Protein AF-Q5M423-F1 (afdb_monomer)

Secondary structure (DSSP, 8-state):
-GGGT-------GGGS-GGGGGT-SEEEEEEE-BTTTBPPGGGHHHHHHHTT---TT-EEEEEEEE-TTSSSTTHHHHHHHHHHHHTT-EE-SPPEEEESS--HHHHHHHHHHHHHHHHHT-

Mean predicted aligned error: 2.53 Å

Structure (mmCIF, N/CA/C/O backbone):
data_AF-Q5M423-F1
#
_entry.id   AF-Q5M423-F1
#
loop_
_atom_site.group_PDB
_atom_site.id
_atom_site.type_symbol
_atom_site.label_atom_id
_atom_site.label_alt_id
_atom_site.label_comp_id
_atom_site.label_asym_id
_atom_site.label_entity_id
_atom_site.label_seq_id
_atom_site.pdbx_PDB_ins_code
_atom_site.Cartn_x
_atom_site.Cartn_y
_atom_site.Cartn_z
_atom_site.occupancy
_atom_site.B_iso_or_equiv
_atom_site.auth_seq_id
_atom_site.auth_comp_id
_atom_site.auth_asym_id
_atom_site.auth_atom_id
_atom_site.pdbx_PDB_model_num
ATOM 1 N N . MET A 1 1 ? -0.867 12.197 4.480 1.00 93.88 1 MET A N 1
ATOM 2 C CA . MET A 1 1 ? -1.459 11.504 5.650 1.00 93.88 1 MET A CA 1
ATOM 3 C C . MET A 1 1 ? -1.243 12.271 6.953 1.00 93.88 1 MET A C 1
ATOM 5 O O . MET A 1 1 ? -2.236 12.618 7.575 1.00 93.88 1 MET A O 1
ATOM 9 N N . GLU A 1 2 ? -0.010 12.608 7.352 1.00 96.88 2 GLU A N 1
ATOM 10 C CA . GLU A 1 2 ? 0.239 13.400 8.580 1.00 96.88 2 GLU A CA 1
ATOM 11 C C . GLU A 1 2 ? -0.482 14.760 8.577 1.00 96.88 2 GLU A C 1
ATOM 13 O O . GLU A 1 2 ? -1.113 15.141 9.560 1.00 96.88 2 GLU A O 1
ATOM 18 N N . GLU A 1 3 ? -0.471 15.468 7.441 1.00 96.62 3 GLU A N 1
ATOM 19 C CA . GLU A 1 3 ? -1.187 16.744 7.272 1.00 96.62 3 GLU A CA 1
ATOM 20 C C . GLU A 1 3 ? -2.715 16.610 7.387 1.00 96.62 3 GLU A C 1
ATOM 22 O O . GLU A 1 3 ? -3.404 17.584 7.690 1.00 96.62 3 GLU A O 1
ATOM 27 N N . LEU A 1 4 ? -3.239 15.393 7.205 1.00 96.38 4 LEU A N 1
ATOM 28 C CA . LEU A 1 4 ? -4.652 15.049 7.383 1.00 96.38 4 LEU A CA 1
ATOM 29 C C . LEU A 1 4 ? -4.972 14.629 8.832 1.00 96.38 4 LEU A C 1
ATOM 31 O O . LEU A 1 4 ? -6.120 14.324 9.142 1.00 96.38 4 LEU A O 1
ATOM 35 N N . GLY A 1 5 ? -3.982 14.652 9.735 1.00 96.94 5 GLY A N 1
ATOM 36 C CA . GLY A 1 5 ? -4.153 14.411 11.170 1.00 96.94 5 GLY A CA 1
ATOM 37 C C . GLY A 1 5 ? -3.890 12.978 11.637 1.00 96.94 5 GLY A C 1
ATOM 38 O O . GLY A 1 5 ? -4.154 12.676 12.801 1.00 96.94 5 GLY A O 1
ATOM 39 N N . HIS A 1 6 ? -3.363 12.109 10.771 1.00 96.75 6 HIS A N 1
ATOM 40 C CA . HIS A 1 6 ? -3.023 10.726 11.121 1.00 96.75 6 HIS A CA 1
ATOM 41 C C . HIS A 1 6 ? -1.628 10.622 11.738 1.00 96.75 6 HIS A C 1
ATOM 43 O O . HIS A 1 6 ? -0.724 11.373 11.374 1.00 96.75 6 HIS A O 1
ATOM 49 N N . THR A 1 7 ? -1.438 9.664 12.647 1.00 97.69 7 THR A N 1
ATOM 50 C CA . THR A 1 7 ? -0.092 9.181 13.001 1.00 97.69 7 THR A CA 1
ATOM 51 C C . THR A 1 7 ? 0.343 8.196 11.924 1.00 97.69 7 THR A C 1
ATOM 53 O O . THR A 1 7 ? -0.446 7.332 11.551 1.00 97.69 7 THR A O 1
ATOM 56 N N . VAL A 1 8 ? 1.544 8.379 11.378 1.00 97.62 8 VAL A N 1
ATOM 57 C CA . VAL A 1 8 ? 2.028 7.621 10.221 1.00 97.62 8 VAL A CA 1
ATOM 58 C C . VAL A 1 8 ? 3.378 7.015 10.562 1.00 97.62 8 VAL A C 1
ATOM 60 O O . VAL A 1 8 ? 4.306 7.748 10.899 1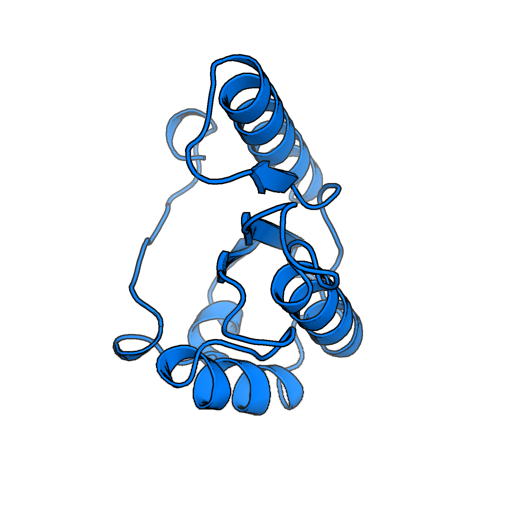.00 97.62 8 VAL A O 1
ATOM 63 N N . ASP A 1 9 ? 3.472 5.701 10.412 1.00 97.56 9 ASP A N 1
ATOM 64 C CA . ASP A 1 9 ? 4.729 4.964 10.418 1.00 97.56 9 ASP A CA 1
ATOM 65 C C . ASP A 1 9 ? 5.069 4.582 8.968 1.00 97.56 9 ASP A C 1
ATOM 67 O O . ASP A 1 9 ? 4.184 4.254 8.171 1.00 97.56 9 ASP A O 1
ATOM 71 N N . VAL A 1 10 ? 6.341 4.736 8.591 1.00 97.75 10 VAL A N 1
ATOM 72 C CA . VAL A 1 10 ? 6.838 4.446 7.240 1.00 97.75 10 VAL A CA 1
ATOM 73 C C . VAL A 1 10 ? 8.095 3.612 7.370 1.00 97.75 10 VAL A C 1
ATOM 75 O O . VAL A 1 10 ? 9.151 4.125 7.748 1.00 97.75 10 VAL A O 1
ATOM 78 N N . ASP A 1 11 ? 7.976 2.352 6.983 1.00 97.44 11 ASP A N 1
ATOM 79 C CA . ASP A 1 11 ? 9.025 1.361 7.148 1.00 97.44 11 ASP A CA 1
ATOM 80 C C . ASP A 1 11 ? 9.290 0.606 5.846 1.00 97.44 11 ASP A C 1
ATOM 82 O O . ASP A 1 11 ? 8.472 0.561 4.925 1.00 97.44 11 ASP A O 1
ATOM 86 N N . GLU A 1 12 ? 10.486 0.034 5.759 1.00 97.19 12 GLU A N 1
ATOM 87 C CA . GLU A 1 12 ? 10.877 -0.827 4.649 1.00 97.19 12 GLU A CA 1
ATOM 88 C C . GLU A 1 12 ? 10.443 -2.265 4.964 1.00 97.19 12 GLU A C 1
ATOM 90 O O . GLU A 1 12 ? 10.526 -2.700 6.114 1.00 97.19 12 GLU A O 1
ATOM 95 N N . CYS A 1 13 ? 9.970 -3.005 3.959 1.00 95.69 13 CYS A N 1
ATOM 96 C CA . CYS A 1 13 ? 9.284 -4.281 4.168 1.00 95.69 13 CYS A CA 1
ATOM 97 C C . CYS A 1 13 ? 10.110 -5.359 4.886 1.00 95.69 13 CYS A C 1
ATOM 99 O O . CYS A 1 13 ? 9.528 -6.206 5.551 1.00 95.69 13 CYS A O 1
ATOM 101 N N . THR A 1 14 ? 11.445 -5.308 4.840 1.00 94.75 14 THR A N 1
ATOM 102 C CA . THR A 1 14 ? 12.315 -6.256 5.561 1.00 94.75 14 THR A CA 1
ATOM 103 C C . THR A 1 14 ? 12.512 -5.914 7.040 1.00 94.75 14 THR A C 1
ATOM 105 O O . THR A 1 14 ? 13.211 -6.632 7.761 1.00 94.75 14 THR A O 1
ATOM 108 N N . THR A 1 15 ? 11.943 -4.798 7.498 1.00 95.38 15 THR A N 1
ATOM 109 C CA . THR A 1 15 ? 12.095 -4.283 8.868 1.00 95.38 15 THR A CA 1
ATOM 110 C C . THR A 1 15 ? 10.817 -4.345 9.701 1.00 95.38 15 THR A C 1
ATOM 112 O O . THR A 1 15 ? 10.868 -4.005 10.883 1.00 95.38 15 THR A O 1
ATOM 115 N N . VAL A 1 16 ? 9.716 -4.808 9.107 1.00 95.88 16 VAL A N 1
ATOM 116 C CA . VAL A 1 16 ? 8.380 -4.920 9.711 1.00 95.88 16 VAL A CA 1
ATOM 117 C C . VAL A 1 16 ? 7.770 -6.286 9.424 1.00 95.88 16 VAL A C 1
ATOM 119 O O . VAL A 1 16 ? 8.189 -6.969 8.490 1.00 95.88 16 VAL A O 1
ATOM 122 N N . ASP A 1 17 ? 6.764 -6.661 10.205 1.00 96.25 17 ASP A N 1
ATOM 123 C CA . ASP A 1 17 ? 5.974 -7.871 9.989 1.00 96.25 17 ASP A CA 1
ATOM 124 C C . ASP A 1 17 ? 4.597 -7.483 9.422 1.00 96.25 17 ASP A C 1
ATOM 126 O O . ASP A 1 17 ? 4.013 -6.473 9.812 1.00 96.25 17 ASP A O 1
ATOM 130 N N . ALA A 1 18 ? 4.009 -8.296 8.535 1.00 97.25 18 ALA A N 1
ATOM 131 C CA . ALA A 1 18 ? 2.675 -7.998 7.990 1.00 97.25 18 ALA A CA 1
ATOM 132 C C . ALA A 1 18 ? 1.602 -7.859 9.090 1.00 97.25 18 ALA A C 1
ATOM 134 O O . ALA A 1 18 ? 0.644 -7.099 8.937 1.00 97.25 18 ALA A O 1
ATOM 135 N N . ALA A 1 19 ? 1.785 -8.563 10.214 1.00 97.38 19 ALA A N 1
ATOM 136 C CA . ALA A 1 19 ? 0.909 -8.505 11.381 1.00 97.38 19 ALA A CA 1
ATOM 137 C C . ALA A 1 19 ? 0.863 -7.119 12.052 1.00 97.38 19 ALA A C 1
ATOM 139 O O . ALA A 1 19 ? -0.116 -6.820 12.732 1.00 97.38 19 ALA A O 1
ATOM 140 N N . ASP A 1 20 ? 1.842 -6.238 11.815 1.00 97.12 20 ASP A N 1
ATOM 141 C CA . ASP A 1 20 ? 1.817 -4.862 12.332 1.00 97.12 20 ASP A CA 1
ATOM 142 C C . ASP A 1 20 ? 0.593 -4.077 11.803 1.00 97.12 20 ASP A C 1
ATOM 144 O O . ASP A 1 20 ? 0.094 -3.155 12.452 1.00 97.12 20 ASP A O 1
ATOM 148 N N . PHE A 1 21 ? 0.017 -4.492 10.666 1.00 98.00 21 PHE A N 1
ATOM 149 C CA . PHE A 1 21 ? -1.246 -3.948 10.157 1.00 98.00 21 PHE A CA 1
ATOM 150 C C . PHE A 1 21 ? -2.466 -4.234 11.043 1.00 98.00 21 PHE A C 1
ATOM 152 O O . PHE A 1 21 ? -3.462 -3.509 10.961 1.00 98.00 21 PHE A O 1
ATOM 159 N N . GLU A 1 22 ? -2.425 -5.244 11.914 1.00 97.56 22 GLU A N 1
ATOM 160 C CA . GLU A 1 22 ? -3.517 -5.513 12.856 1.00 97.56 22 GLU A CA 1
ATOM 161 C C . GLU A 1 22 ? -3.666 -4.384 13.892 1.00 97.56 22 GLU A C 1
ATOM 163 O O . GLU A 1 22 ? -4.783 -4.102 14.348 1.00 97.56 22 GLU A O 1
ATOM 168 N N . ASP A 1 23 ? -2.572 -3.682 14.198 1.00 97.06 23 ASP A N 1
ATOM 169 C CA . ASP A 1 23 ? -2.521 -2.565 15.147 1.00 97.06 23 ASP A CA 1
ATOM 170 C C . ASP A 1 23 ? -2.768 -1.191 14.490 1.00 97.06 23 ASP A C 1
ATOM 172 O O . ASP A 1 23 ? -3.008 -0.205 15.192 1.00 97.06 23 ASP A O 1
ATOM 176 N N . ALA A 1 24 ? -2.783 -1.118 13.155 1.00 97.56 24 ALA A N 1
ATOM 177 C CA . ALA A 1 24 ? -3.059 0.101 12.395 1.00 97.56 24 ALA A CA 1
ATOM 178 C C . ALA A 1 24 ? -4.548 0.243 12.039 1.00 97.56 24 ALA A C 1
ATOM 180 O O . ALA A 1 24 ? -5.280 -0.738 11.949 1.00 97.56 24 ALA A O 1
ATOM 181 N N . ASP A 1 25 ? -5.015 1.466 11.790 1.00 98.12 25 ASP A N 1
ATOM 182 C CA . ASP A 1 25 ? -6.354 1.720 11.231 1.00 98.12 25 ASP A CA 1
ATOM 183 C C . ASP A 1 25 ? -6.349 1.711 9.688 1.00 98.12 25 ASP A C 1
ATOM 185 O O . ASP A 1 25 ? -7.317 1.301 9.037 1.00 98.12 25 ASP A O 1
ATOM 189 N N . ILE A 1 26 ? -5.232 2.159 9.106 1.00 98.44 26 ILE A N 1
ATOM 190 C CA . ILE A 1 26 ? -5.001 2.307 7.669 1.00 98.44 26 ILE A CA 1
ATOM 191 C C . ILE A 1 26 ? -3.722 1.551 7.300 1.00 98.44 26 ILE A C 1
ATOM 193 O O . ILE A 1 26 ? -2.669 1.800 7.878 1.00 98.44 26 ILE A O 1
ATOM 197 N N . CYS A 1 27 ? -3.810 0.670 6.307 1.00 98.44 27 CYS A N 1
ATOM 198 C CA . CYS A 1 27 ? -2.713 -0.164 5.819 1.00 98.44 27 CYS A CA 1
ATOM 199 C C . CYS A 1 27 ? -2.363 0.247 4.383 1.00 98.44 27 CYS A C 1
ATOM 201 O O . CYS A 1 27 ? -3.199 0.130 3.485 1.00 98.44 27 CYS A O 1
ATOM 203 N N . ILE A 1 28 ? -1.151 0.744 4.136 1.00 98.62 28 ILE A N 1
ATOM 204 C CA . ILE A 1 28 ? -0.726 1.152 2.789 1.00 98.62 28 ILE A CA 1
ATOM 205 C C . ILE A 1 28 ? 0.530 0.386 2.401 1.00 98.62 28 ILE A C 1
ATOM 207 O O . ILE 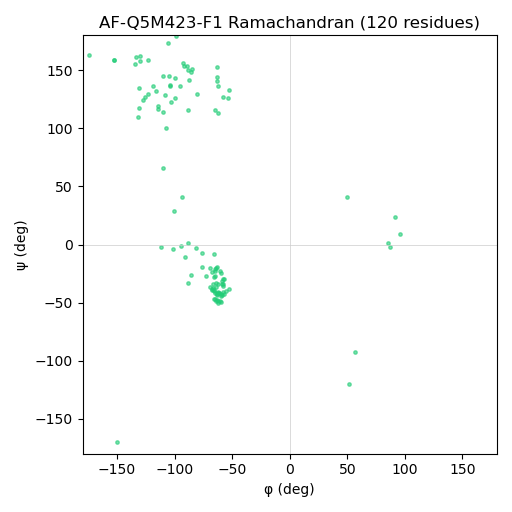A 1 28 ? 1.506 0.386 3.143 1.00 98.62 28 ILE A O 1
ATOM 211 N N . VAL A 1 29 ? 0.517 -0.219 1.213 1.00 98.62 29 VAL A N 1
ATOM 212 C CA . VAL A 1 29 ? 1.719 -0.794 0.595 1.00 98.62 29 VAL A CA 1
ATOM 213 C C . VAL A 1 29 ? 2.142 0.076 -0.581 1.00 98.62 29 VAL A C 1
ATOM 215 O O . VAL A 1 29 ? 1.339 0.379 -1.463 1.00 98.62 29 VAL A O 1
ATOM 218 N N . ALA A 1 30 ? 3.418 0.456 -0.596 1.00 98.25 30 ALA A N 1
ATOM 219 C CA . ALA A 1 30 ? 4.082 1.066 -1.738 1.00 98.25 30 ALA A CA 1
ATOM 220 C C . ALA A 1 30 ? 5.087 0.060 -2.308 1.00 98.25 30 ALA A C 1
ATOM 222 O O . ALA A 1 30 ? 6.049 -0.293 -1.632 1.00 98.25 30 ALA A O 1
ATOM 223 N N . THR A 1 31 ? 4.866 -0.428 -3.528 1.00 98.00 31 THR A N 1
ATOM 224 C CA . THR A 1 31 ? 5.705 -1.486 -4.115 1.00 98.00 31 THR A CA 1
ATOM 225 C C . THR A 1 31 ? 6.091 -1.186 -5.558 1.00 98.00 31 THR A C 1
ATOM 227 O O . THR A 1 31 ? 5.403 -0.445 -6.261 1.00 98.00 31 THR A O 1
ATOM 230 N N . TYR A 1 32 ? 7.202 -1.759 -6.006 1.00 95.38 32 TYR A N 1
ATOM 231 C CA . TYR A 1 32 ? 7.590 -1.765 -7.412 1.00 95.38 32 TYR A CA 1
ATOM 232 C C . TYR A 1 32 ? 7.364 -3.153 -8.019 1.00 95.38 32 TYR A C 1
ATOM 234 O O . TYR A 1 32 ? 7.008 -4.107 -7.329 1.00 95.38 32 TYR A O 1
ATOM 242 N N . THR A 1 33 ? 7.542 -3.280 -9.330 1.00 93.25 33 THR A N 1
ATOM 243 C CA . THR A 1 33 ? 7.433 -4.567 -10.031 1.00 93.25 33 THR A CA 1
ATOM 244 C C . THR A 1 33 ? 8.775 -4.950 -10.632 1.00 93.25 33 THR A C 1
ATOM 246 O O . THR A 1 33 ? 9.429 -4.124 -11.271 1.00 93.25 33 THR A O 1
ATOM 249 N N . TYR A 1 34 ? 9.198 -6.193 -10.408 1.00 87.00 34 TYR A N 1
ATOM 250 C CA . TYR A 1 34 ? 10.478 -6.711 -10.871 1.00 87.00 34 TYR A CA 1
ATOM 251 C C . TYR A 1 34 ? 10.317 -7.547 -12.142 1.00 87.00 34 TYR A C 1
ATOM 253 O O . TYR A 1 34 ? 9.341 -8.277 -12.312 1.00 87.00 34 TYR A O 1
ATOM 261 N N . GLY A 1 35 ? 11.295 -7.442 -13.044 1.00 82.81 35 GLY A N 1
ATOM 262 C CA . GLY A 1 35 ? 11.403 -8.299 -14.224 1.00 82.81 35 GLY A CA 1
ATOM 263 C C . GLY A 1 35 ? 10.121 -8.386 -15.058 1.00 82.81 35 GLY A C 1
ATOM 264 O O . GLY A 1 35 ? 9.634 -7.384 -15.578 1.00 82.81 35 GLY A O 1
ATOM 265 N N . ASP A 1 36 ? 9.600 -9.605 -15.202 1.00 86.94 36 ASP A N 1
ATOM 266 C CA . ASP A 1 36 ? 8.442 -9.934 -16.045 1.00 86.94 36 ASP A CA 1
ATOM 267 C C . ASP A 1 36 ? 7.121 -9.916 -15.253 1.00 86.94 36 ASP A C 1
ATOM 269 O O . ASP A 1 36 ? 6.264 -10.786 -15.406 1.00 86.94 36 ASP A O 1
ATOM 273 N N . GLY A 1 37 ? 6.960 -8.928 -14.367 1.00 88.94 37 GLY A N 1
ATOM 274 C CA . GLY A 1 37 ? 5.743 -8.769 -13.572 1.00 88.94 37 GLY A CA 1
ATOM 275 C C . GLY A 1 37 ? 5.767 -9.471 -12.214 1.00 88.94 37 GLY A C 1
ATOM 276 O O . GLY A 1 37 ? 4.701 -9.815 -11.705 1.00 88.94 37 GLY A O 1
ATOM 277 N N . GLU A 1 38 ? 6.946 -9.734 -11.661 1.00 93.00 38 GLU A N 1
ATOM 278 C CA . GLU A 1 38 ? 7.130 -10.418 -10.379 1.00 93.00 38 GLU A CA 1
ATOM 279 C C . GLU A 1 38 ? 7.140 -9.421 -9.210 1.00 93.00 38 GLU A C 1
ATOM 281 O O . GLU A 1 38 ? 7.497 -8.245 -9.363 1.00 93.00 38 GLU A O 1
ATOM 286 N N . LEU A 1 39 ? 6.756 -9.907 -8.027 1.00 95.69 39 LEU A N 1
ATOM 287 C CA . LEU A 1 39 ? 6.963 -9.182 -6.779 1.00 95.69 39 LEU A CA 1
ATOM 288 C C . LEU A 1 39 ? 8.475 -9.001 -6.530 1.00 95.69 39 LEU A C 1
ATOM 290 O O . LEU A 1 39 ? 9.247 -9.906 -6.846 1.00 95.69 39 LEU A O 1
ATOM 294 N N . PRO A 1 40 ? 8.908 -7.865 -5.957 1.00 95.81 40 PRO A N 1
ATOM 295 C CA . PRO A 1 40 ? 10.259 -7.710 -5.423 1.00 95.81 40 PRO A CA 1
ATOM 296 C C . PRO A 1 40 ? 10.611 -8.836 -4.448 1.00 95.81 40 PRO A C 1
ATOM 298 O O . PRO A 1 40 ? 9.813 -9.118 -3.557 1.00 95.81 40 PRO A O 1
ATOM 301 N N . ASP A 1 41 ? 11.792 -9.445 -4.578 1.00 95.69 41 ASP A N 1
ATOM 302 C CA . ASP A 1 41 ? 12.210 -10.575 -3.731 1.00 95.69 41 ASP A CA 1
ATOM 303 C C . ASP A 1 41 ? 12.078 -10.248 -2.232 1.00 95.69 41 ASP A C 1
ATOM 305 O O . ASP A 1 41 ? 11.657 -11.088 -1.441 1.00 95.69 41 ASP A O 1
ATOM 309 N N . GLU A 1 42 ? 12.404 -9.014 -1.843 1.00 95.88 42 GLU A N 1
ATOM 310 C CA . GLU A 1 42 ? 12.360 -8.544 -0.458 1.00 95.88 42 GLU A CA 1
ATOM 311 C C . GLU A 1 42 ? 10.950 -8.436 0.140 1.00 95.88 42 GLU A C 1
ATOM 313 O O . GLU A 1 42 ? 10.817 -8.514 1.358 1.00 95.88 42 GLU A O 1
ATOM 318 N N . ILE A 1 43 ? 9.905 -8.288 -0.687 1.00 96.94 43 ILE A N 1
ATOM 319 C CA . ILE A 1 43 ? 8.518 -8.113 -0.222 1.00 96.94 43 ILE A CA 1
ATOM 320 C C . ILE A 1 43 ? 7.694 -9.403 -0.317 1.00 96.94 43 ILE A C 1
ATOM 322 O O . ILE A 1 43 ? 6.537 -9.421 0.103 1.00 96.94 43 ILE A O 1
ATOM 326 N N . VAL A 1 44 ? 8.261 -10.484 -0.870 1.00 96.94 44 VAL A N 1
ATOM 327 C CA . VAL A 1 44 ? 7.555 -11.766 -1.040 1.00 96.94 44 VAL A CA 1
ATOM 328 C C . VAL A 1 44 ? 7.112 -12.333 0.306 1.00 96.94 44 VAL A C 1
ATOM 330 O O . VAL A 1 44 ? 5.937 -12.658 0.446 1.00 96.94 44 VAL A O 1
ATOM 333 N N . ASP A 1 45 ? 8.004 -12.386 1.299 1.00 96.62 45 ASP A N 1
ATOM 334 C CA . ASP A 1 45 ? 7.670 -12.914 2.631 1.00 96.62 45 ASP A CA 1
ATOM 335 C C . ASP A 1 45 ? 6.516 -12.106 3.261 1.00 96.62 45 ASP A C 1
ATOM 337 O O . ASP A 1 45 ? 5.536 -12.674 3.738 1.00 96.62 45 ASP A O 1
ATOM 341 N N . PHE A 1 46 ? 6.555 -10.772 3.143 1.00 98.12 46 PHE A N 1
ATOM 342 C CA . PHE A 1 46 ? 5.479 -9.891 3.609 1.00 98.12 46 PHE A CA 1
ATOM 343 C C . PHE A 1 46 ? 4.145 -10.156 2.888 1.00 98.12 46 PHE A C 1
ATOM 345 O O . PHE A 1 46 ? 3.081 -10.150 3.506 1.00 98.12 46 PHE A O 1
ATOM 352 N N . TYR A 1 47 ? 4.181 -10.377 1.570 1.00 98.12 47 TYR A N 1
ATOM 353 C CA . TYR A 1 47 ? 2.996 -10.692 0.768 1.00 98.12 47 TYR A CA 1
ATOM 354 C C . TYR A 1 47 ? 2.366 -12.035 1.163 1.00 98.12 47 TYR A C 1
ATOM 356 O O . TYR A 1 47 ? 1.136 -12.145 1.234 1.00 98.12 47 TYR A O 1
ATOM 364 N N . GLU A 1 48 ? 3.199 -13.047 1.414 1.00 97.44 48 GLU A N 1
ATOM 365 C CA . GLU A 1 48 ? 2.757 -14.365 1.867 1.00 97.44 48 GLU A CA 1
ATOM 366 C C . GLU A 1 48 ? 2.145 -14.288 3.270 1.00 97.44 48 GLU A C 1
ATOM 368 O O . GLU A 1 48 ? 1.026 -14.762 3.457 1.00 97.44 48 GLU A O 1
ATOM 373 N N . ASP A 1 49 ? 2.799 -13.612 4.216 1.00 97.62 49 ASP A N 1
ATOM 374 C CA . ASP A 1 49 ? 2.290 -13.455 5.585 1.00 97.62 49 ASP A CA 1
ATOM 375 C C . ASP A 1 49 ? 0.981 -12.652 5.630 1.00 97.62 49 ASP A C 1
ATOM 377 O O . ASP A 1 49 ? 0.061 -12.987 6.380 1.00 97.62 49 ASP A O 1
ATOM 381 N N . LEU A 1 50 ? 0.840 -11.634 4.771 1.00 98.00 50 LEU A N 1
ATOM 382 C CA . LEU A 1 50 ? -0.401 -10.866 4.628 1.00 98.00 50 LEU A CA 1
ATOM 383 C C . LEU A 1 50 ? -1.599 -11.763 4.267 1.00 98.00 50 LEU A C 1
ATOM 385 O O . LEU A 1 50 ? -2.723 -11.442 4.647 1.00 98.00 50 LEU A O 1
ATOM 389 N N . ALA A 1 51 ? -1.384 -12.883 3.561 1.00 95.62 51 ALA A N 1
ATOM 390 C CA . ALA A 1 51 ? -2.444 -13.823 3.169 1.00 95.62 51 ALA A CA 1
ATOM 391 C C . ALA A 1 51 ? -3.217 -14.416 4.345 1.00 95.62 51 ALA A C 1
ATOM 393 O O . ALA A 1 51 ? -4.390 -14.767 4.199 1.00 95.62 51 ALA A O 1
ATOM 394 N N . ASP A 1 52 ? -2.535 -14.572 5.476 1.00 96.50 52 ASP A N 1
ATOM 395 C CA . ASP A 1 52 ? -3.033 -15.302 6.635 1.00 96.50 52 ASP A CA 1
ATOM 396 C C . ASP A 1 52 ? -3.715 -14.383 7.665 1.00 96.50 52 ASP A C 1
ATOM 398 O O . ASP A 1 52 ? -4.242 -14.868 8.672 1.00 96.50 52 ASP A O 1
ATOM 402 N N . LEU A 1 53 ? -3.749 -13.069 7.412 1.00 97.94 53 LEU A N 1
ATOM 403 C CA . LEU A 1 53 ? -4.319 -12.071 8.318 1.00 97.94 53 LEU A CA 1
ATOM 404 C C . LEU A 1 53 ? -5.820 -11.843 8.093 1.00 97.94 53 LEU A C 1
ATOM 406 O O . LEU A 1 53 ? -6.331 -11.913 6.974 1.00 97.94 53 LEU A O 1
ATOM 410 N N . ASP A 1 54 ? -6.519 -11.479 9.172 1.00 98.12 54 ASP A N 1
ATOM 411 C CA . ASP A 1 54 ? -7.874 -10.919 9.128 1.00 98.12 54 ASP A CA 1
ATOM 412 C C . ASP A 1 54 ? -7.808 -9.425 9.454 1.00 98.12 54 ASP A C 1
ATOM 414 O O . ASP A 1 54 ? -7.730 -9.012 10.610 1.00 98.12 54 ASP A O 1
ATOM 418 N N . LEU A 1 55 ? -7.858 -8.608 8.408 1.00 98.31 55 LEU A N 1
ATOM 419 C CA . LEU A 1 55 ? -7.844 -7.151 8.492 1.00 98.31 55 LEU A CA 1
ATOM 420 C C . LEU A 1 55 ? -9.260 -6.575 8.331 1.00 98.31 55 LEU A C 1
ATOM 422 O O . LEU A 1 55 ? -9.446 -5.447 7.863 1.00 98.31 55 LEU A O 1
ATOM 426 N N . SER A 1 56 ? -10.288 -7.333 8.726 1.00 97.81 56 SER A N 1
ATOM 427 C CA . SER A 1 56 ? -11.668 -6.849 8.763 1.00 97.81 56 SER A CA 1
ATOM 428 C C . SER A 1 56 ? -11.787 -5.555 9.572 1.00 97.81 56 SER A C 1
ATOM 430 O O . SER A 1 56 ? -11.426 -5.481 10.746 1.00 97.81 56 SER A O 1
ATOM 432 N N . GLY A 1 57 ? -12.360 -4.526 8.947 1.00 97.06 57 GLY A N 1
ATOM 433 C CA . GLY A 1 57 ? -12.532 -3.205 9.556 1.00 97.06 57 GLY A CA 1
ATOM 434 C C . GLY A 1 57 ? -11.334 -2.266 9.396 1.00 97.06 57 GLY A C 1
ATOM 435 O O . GLY A 1 57 ? -11.443 -1.113 9.802 1.00 97.06 57 GLY A O 1
ATOM 436 N N . LYS A 1 58 ? -10.235 -2.717 8.779 1.00 98.31 58 LYS A N 1
ATOM 437 C CA . LYS A 1 58 ? -9.128 -1.849 8.364 1.00 98.31 58 LYS A CA 1
ATOM 438 C C . LYS A 1 58 ? -9.410 -1.236 6.997 1.00 98.31 58 LYS A C 1
ATOM 440 O O . LYS A 1 58 ? -10.079 -1.847 6.155 1.00 98.31 58 LYS A O 1
ATOM 445 N N . ILE A 1 59 ? -8.868 -0.047 6.761 1.00 98.62 59 ILE A N 1
ATOM 446 C CA . ILE A 1 59 ? -8.837 0.566 5.432 1.00 98.62 59 ILE A CA 1
ATOM 447 C C . ILE A 1 59 ? -7.497 0.248 4.786 1.00 98.62 59 ILE A C 1
ATOM 449 O O . ILE A 1 59 ? -6.465 0.368 5.438 1.00 98.62 59 ILE A O 1
ATOM 453 N N . PHE A 1 60 ? -7.492 -0.126 3.509 1.00 98.75 60 PHE A N 1
ATOM 454 C CA . PHE A 1 60 ? -6.249 -0.312 2.771 1.00 98.75 60 PHE A CA 1
ATOM 455 C C . PHE A 1 60 ? -6.171 0.539 1.508 1.00 98.75 60 PHE A C 1
ATOM 457 O O . PHE A 1 60 ? -7.187 0.945 0.931 1.00 98.75 60 PHE A O 1
ATOM 464 N N . GLY A 1 61 ? -4.942 0.753 1.051 1.00 98.62 61 GLY A N 1
ATOM 465 C CA . GLY A 1 61 ? -4.649 1.249 -0.284 1.00 98.62 61 GLY A CA 1
ATOM 466 C C . GLY A 1 61 ? -3.282 0.773 -0.764 1.00 98.62 61 GLY A C 1
ATOM 467 O O . GLY A 1 61 ? -2.426 0.395 0.034 1.00 98.62 61 GLY A O 1
ATOM 468 N N . VAL A 1 62 ? -3.077 0.769 -2.077 1.00 98.75 62 VAL A N 1
ATOM 469 C CA . VAL A 1 62 ? -1.818 0.325 -2.678 1.00 98.75 62 VAL A CA 1
ATOM 470 C C . VAL A 1 62 ? -1.361 1.364 -3.687 1.00 98.75 62 VAL A C 1
ATOM 472 O O . VAL A 1 62 ? -2.149 1.872 -4.483 1.00 98.75 62 VAL A O 1
ATOM 475 N N . VAL A 1 63 ? -0.081 1.699 -3.646 1.00 98.62 63 VAL A N 1
ATOM 476 C CA . VAL A 1 63 ? 0.558 2.577 -4.625 1.00 98.62 63 VAL A CA 1
ATOM 477 C C . VAL A 1 63 ? 1.827 1.915 -5.134 1.00 98.62 63 VAL A C 1
ATOM 479 O O . VAL A 1 63 ? 2.348 0.977 -4.527 1.00 98.62 63 VAL A O 1
ATOM 482 N N . GLY A 1 64 ? 2.348 2.374 -6.262 1.00 97.75 64 GLY A N 1
ATOM 483 C CA . GLY A 1 64 ? 3.589 1.809 -6.760 1.00 97.75 64 GLY A CA 1
ATOM 484 C C . GLY A 1 64 ? 4.149 2.501 -7.978 1.00 97.75 64 GLY A C 1
ATOM 485 O O . GLY A 1 64 ? 3.443 3.224 -8.678 1.00 97.75 64 GLY A O 1
ATOM 486 N N . SER A 1 65 ? 5.428 2.242 -8.221 1.00 96.94 65 SER A N 1
ATOM 487 C CA . SER A 1 65 ? 6.124 2.662 -9.433 1.00 96.94 65 SER A CA 1
ATOM 488 C C . SER A 1 65 ? 6.445 1.450 -10.304 1.00 96.94 65 SER A C 1
ATOM 490 O O . SER A 1 65 ? 6.730 0.357 -9.810 1.00 96.94 65 SER A O 1
ATOM 492 N N . GLY A 1 66 ? 6.395 1.647 -11.613 1.00 94.75 66 GLY A N 1
ATOM 493 C CA . GLY A 1 66 ? 6.751 0.656 -12.615 1.00 94.75 66 GLY A CA 1
ATOM 494 C C . GLY A 1 66 ? 7.293 1.333 -13.861 1.00 94.75 66 GLY A C 1
ATOM 495 O O . GLY A 1 66 ? 7.565 2.527 -13.860 1.00 94.75 66 GLY A O 1
ATOM 496 N N . ASP A 1 67 ? 7.456 0.562 -14.927 1.00 92.94 67 ASP A N 1
ATOM 497 C CA . ASP A 1 67 ? 7.928 1.072 -16.211 1.00 92.94 67 ASP A CA 1
ATOM 498 C C . ASP A 1 67 ? 6.987 0.566 -17.307 1.00 92.94 67 ASP A C 1
ATOM 500 O O . ASP A 1 67 ? 6.837 -0.645 -17.506 1.00 92.94 67 ASP A O 1
ATOM 504 N N . THR A 1 68 ? 6.321 1.496 -17.995 1.00 91.31 68 THR A N 1
ATOM 505 C CA . THR A 1 68 ? 5.372 1.184 -19.080 1.00 91.31 68 THR A CA 1
ATOM 506 C C . THR A 1 68 ? 6.033 0.551 -20.307 1.00 91.31 68 THR A C 1
ATOM 508 O O . THR A 1 68 ? 5.340 0.072 -21.207 1.00 91.31 68 THR A O 1
ATOM 511 N N . PHE A 1 69 ? 7.368 0.507 -20.355 1.00 89.31 69 PHE A N 1
ATOM 512 C CA . PHE A 1 69 ? 8.127 -0.234 -21.356 1.00 89.31 69 PHE A CA 1
ATOM 513 C C . PHE A 1 69 ? 7.930 -1.753 -21.258 1.00 89.31 69 PHE A C 1
ATOM 515 O O . PHE A 1 69 ? 8.068 -2.447 -22.269 1.00 89.31 69 PHE A O 1
ATOM 522 N N . TYR A 1 70 ? 7.616 -2.273 -20.069 1.00 86.44 70 TYR A N 1
ATOM 523 C CA . TYR A 1 70 ? 7.350 -3.695 -19.848 1.00 86.44 70 TYR A CA 1
ATOM 524 C C . TYR A 1 70 ? 5.858 -4.007 -19.982 1.00 86.44 70 TYR A C 1
ATOM 52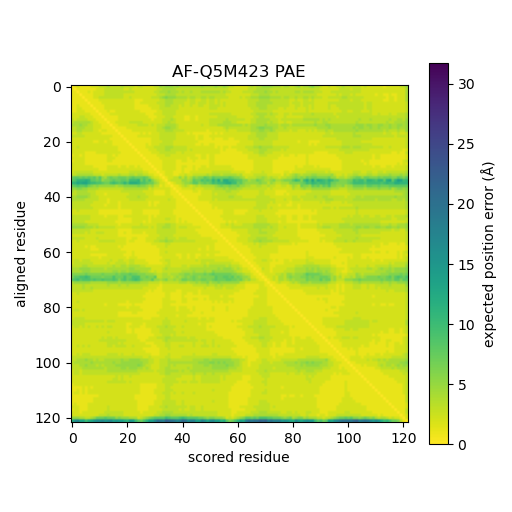6 O O . TYR A 1 70 ? 4.996 -3.175 -19.707 1.00 86.44 70 TYR A O 1
ATOM 534 N N . ASP A 1 71 ? 5.543 -5.251 -20.349 1.00 88.38 71 ASP A N 1
ATOM 535 C CA . ASP A 1 71 ? 4.159 -5.696 -20.554 1.00 88.38 71 ASP A CA 1
ATOM 536 C C . ASP A 1 71 ? 3.323 -5.682 -19.253 1.00 88.38 71 ASP A C 1
ATOM 538 O O . ASP A 1 71 ? 2.094 -5.587 -19.297 1.00 88.38 71 ASP A O 1
ATOM 542 N N . TYR A 1 72 ? 3.982 -5.748 -18.090 1.00 91.44 72 TYR A N 1
ATOM 543 C CA . TYR A 1 72 ? 3.361 -5.856 -16.767 1.00 91.44 72 TYR A CA 1
ATOM 544 C C . TYR A 1 72 ? 3.522 -4.579 -15.931 1.00 91.44 72 TYR A C 1
ATOM 546 O O . TYR A 1 72 ? 4.177 -4.572 -14.887 1.00 91.44 72 TYR A O 1
ATOM 554 N N . PHE A 1 73 ? 2.898 -3.488 -16.376 1.00 94.44 73 PHE A N 1
ATOM 555 C CA . PHE A 1 73 ? 2.945 -2.204 -15.673 1.00 94.44 73 PHE A CA 1
ATOM 556 C C . PHE A 1 73 ? 2.318 -2.268 -14.263 1.00 94.44 73 PHE A C 1
ATOM 558 O O . PHE A 1 73 ? 1.101 -2.429 -14.105 1.00 94.44 73 PHE A O 1
ATOM 565 N N . CYS A 1 74 ? 3.166 -2.110 -13.238 1.00 95.69 74 CYS A N 1
ATOM 566 C CA . CYS A 1 74 ? 2.814 -2.136 -11.813 1.00 95.69 74 CYS A CA 1
ATOM 567 C C . CYS A 1 74 ? 1.956 -3.350 -11.413 1.00 95.69 74 CYS A C 1
ATOM 569 O O . CYS A 1 74 ? 0.994 -3.205 -10.657 1.00 95.69 74 CYS A O 1
ATOM 571 N N . LYS A 1 75 ? 2.261 -4.545 -11.934 1.00 97.25 75 LYS A N 1
ATOM 572 C CA . LYS A 1 75 ? 1.499 -5.768 -11.625 1.00 97.25 75 LYS A CA 1
ATOM 573 C C . LYS A 1 75 ? 1.474 -6.082 -10.122 1.00 97.25 75 LYS A C 1
ATOM 575 O O . LYS A 1 75 ? 0.426 -6.465 -9.611 1.00 97.25 75 LYS A O 1
ATOM 580 N N . SER A 1 76 ? 2.565 -5.810 -9.406 1.00 97.62 76 SER A N 1
ATOM 581 C CA . SER A 1 76 ? 2.651 -5.989 -7.948 1.00 97.62 76 SER A CA 1
ATOM 582 C C . SER A 1 76 ? 1.586 -5.190 -7.189 1.00 97.62 76 SER A C 1
ATOM 584 O O . SER A 1 76 ? 1.068 -5.651 -6.177 1.00 97.62 76 SER A O 1
ATOM 586 N N . VAL A 1 77 ? 1.219 -4.003 -7.687 1.00 98.38 77 VAL A N 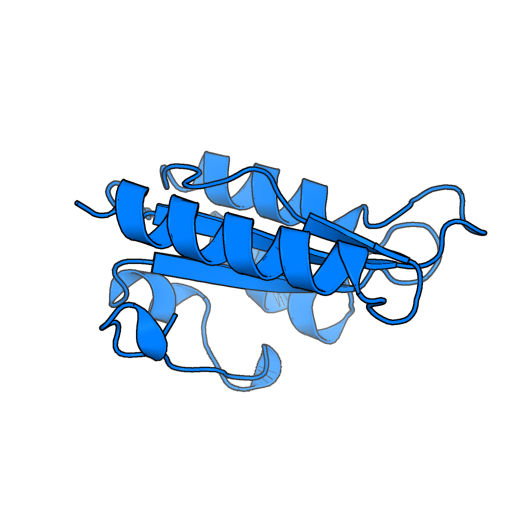1
ATOM 587 C CA . VAL A 1 77 ? 0.157 -3.175 -7.089 1.00 98.38 77 VAL A CA 1
ATOM 588 C C . VAL A 1 77 ? -1.188 -3.899 -7.162 1.00 98.38 77 VAL A C 1
ATOM 590 O O . VAL A 1 77 ? -1.930 -3.924 -6.182 1.00 98.38 77 VAL A O 1
ATOM 593 N N . ASP A 1 78 ? -1.480 -4.541 -8.295 1.00 97.88 78 ASP A N 1
ATOM 594 C CA . ASP A 1 78 ? -2.718 -5.308 -8.480 1.00 97.88 78 ASP A CA 1
ATOM 595 C C . ASP A 1 78 ? -2.725 -6.580 -7.616 1.00 97.88 78 ASP A C 1
ATOM 597 O O . ASP A 1 78 ? -3.768 -6.980 -7.086 1.00 97.88 78 ASP A O 1
ATOM 601 N N . GLU A 1 79 ? -1.560 -7.212 -7.457 1.00 98.19 79 GLU A N 1
ATOM 602 C CA . GLU A 1 79 ? -1.382 -8.392 -6.608 1.00 98.19 79 GLU A CA 1
ATOM 603 C C . GLU A 1 79 ? -1.634 -8.054 -5.136 1.00 98.19 79 GLU A C 1
ATOM 605 O O . GLU A 1 79 ? -2.418 -8.750 -4.488 1.00 98.19 79 GLU A O 1
ATOM 610 N N . PHE A 1 80 ? -1.067 -6.958 -4.626 1.00 98.56 80 PHE A N 1
ATOM 611 C CA . PHE A 1 80 ? -1.324 -6.491 -3.260 1.00 98.56 80 PHE A CA 1
ATOM 612 C C . PHE A 1 80 ? -2.770 -6.043 -3.048 1.00 98.56 80 PHE A C 1
ATOM 614 O O . PHE A 1 80 ? -3.356 -6.359 -2.016 1.00 98.56 80 PHE A O 1
ATOM 621 N N . GLU A 1 81 ? -3.386 -5.361 -4.017 1.00 98.31 81 GLU A N 1
ATOM 622 C CA . GLU A 1 81 ? -4.802 -4.984 -3.921 1.00 98.31 81 GLU A CA 1
ATOM 623 C C . GLU A 1 81 ? -5.701 -6.223 -3.793 1.00 98.31 81 GLU A C 1
ATOM 625 O O . GLU A 1 81 ? -6.619 -6.272 -2.965 1.00 98.31 81 GLU A O 1
ATOM 630 N N . THR A 1 82 ? -5.405 -7.254 -4.586 1.00 98.19 82 THR A N 1
ATOM 631 C CA . THR A 1 82 ? -6.102 -8.541 -4.521 1.00 98.19 82 THR A CA 1
ATOM 632 C C . THR A 1 82 ? -5.883 -9.212 -3.164 1.00 98.19 82 THR A C 1
ATOM 634 O O . THR A 1 82 ? -6.842 -9.693 -2.560 1.00 98.19 82 THR A O 1
ATOM 637 N N . GLN A 1 83 ? -4.649 -9.193 -2.660 1.00 98.38 83 GLN A N 1
ATOM 638 C CA . GLN A 1 83 ? -4.279 -9.791 -1.381 1.00 98.38 83 GLN A CA 1
ATOM 639 C C . GLN A 1 83 ? -5.011 -9.140 -0.205 1.00 98.38 83 GLN A C 1
ATOM 641 O O . GLN A 1 83 ? -5.681 -9.833 0.556 1.00 98.38 83 GLN A O 1
ATOM 646 N N . PHE A 1 84 ? -4.988 -7.809 -0.109 1.00 98.50 84 PHE A N 1
ATOM 647 C CA . PHE A 1 84 ? -5.740 -7.068 0.909 1.00 98.50 84 PHE A CA 1
ATOM 648 C C . PHE A 1 84 ? -7.248 -7.319 0.833 1.00 98.50 84 PHE A C 1
ATOM 650 O O . PHE A 1 84 ? -7.931 -7.365 1.852 1.00 98.50 84 PHE A O 1
ATOM 657 N N . THR A 1 85 ? -7.792 -7.516 -0.367 1.00 97.25 85 THR A N 1
ATOM 658 C CA . THR A 1 85 ? -9.213 -7.857 -0.503 1.00 97.25 85 THR A CA 1
ATOM 659 C C . THR A 1 85 ? -9.527 -9.218 0.135 1.00 97.25 85 THR A C 1
ATOM 661 O O . THR A 1 85 ? -10.615 -9.399 0.685 1.00 97.25 85 THR A O 1
ATOM 664 N N . PHE A 1 86 ? -8.590 -10.174 0.105 1.00 97.69 86 PHE A N 1
ATOM 665 C CA . PHE A 1 86 ? -8.763 -11.478 0.753 1.00 97.69 86 PHE A CA 1
ATOM 666 C C . PHE A 1 86 ? -8.678 -11.425 2.280 1.00 97.69 86 PHE A C 1
ATOM 668 O O . PHE A 1 86 ? -9.337 -12.239 2.926 1.00 97.69 86 PHE A O 1
ATOM 675 N N . THR A 1 87 ? -7.962 -10.454 2.854 1.00 97.94 87 THR A N 1
ATOM 676 C CA . THR A 1 87 ? -7.869 -10.279 4.316 1.00 97.94 87 THR A CA 1
ATOM 677 C C . THR A 1 87 ? -9.125 -9.656 4.931 1.00 97.94 87 THR A C 1
ATOM 679 O O . THR A 1 87 ? -9.237 -9.569 6.148 1.00 97.94 87 THR A O 1
ATOM 682 N N . GLY A 1 88 ? -10.087 -9.205 4.117 1.00 97.94 88 GLY A N 1
ATOM 683 C CA . GLY A 1 88 ? -11.309 -8.542 4.588 1.00 97.94 88 GLY A CA 1
ATOM 684 C C . GLY A 1 88 ? -11.167 -7.034 4.822 1.00 97.94 88 GLY A C 1
ATOM 685 O O . GLY A 1 88 ? -12.148 -6.385 5.205 1.00 97.94 88 GLY A O 1
ATOM 686 N N . ALA A 1 89 ? -9.991 -6.457 4.553 1.00 98.31 89 ALA A N 1
ATOM 687 C CA . ALA A 1 89 ? -9.802 -5.012 4.566 1.00 98.31 89 ALA A CA 1
ATOM 688 C C . ALA A 1 89 ? -10.656 -4.323 3.485 1.00 98.31 89 ALA A C 1
ATOM 690 O O . ALA A 1 89 ? -10.990 -4.890 2.442 1.00 98.31 89 ALA A O 1
ATOM 691 N N . THR A 1 90 ? -11.015 -3.062 3.724 1.00 98.44 90 THR A N 1
ATOM 692 C CA . THR A 1 90 ? -11.811 -2.258 2.787 1.00 98.44 90 THR A CA 1
ATOM 693 C C . THR A 1 90 ? -10.914 -1.326 1.984 1.00 98.44 90 THR A C 1
ATOM 695 O O . THR A 1 90 ? -10.168 -0.534 2.554 1.00 98.44 90 THR A O 1
ATOM 698 N N . LYS A 1 91 ? -11.010 -1.380 0.653 1.00 98.38 91 LYS A N 1
ATOM 699 C CA . LYS A 1 91 ? -10.277 -0.469 -0.235 1.00 98.38 91 LYS A CA 1
ATOM 700 C C . LYS A 1 91 ? -10.773 0.963 -0.024 1.00 98.38 91 LYS A C 1
ATOM 702 O O . LYS A 1 91 ? -11.936 1.247 -0.310 1.00 98.38 91 LYS A O 1
ATOM 707 N N . GLY A 1 92 ? -9.912 1.854 0.465 1.00 98.19 92 GLY A N 1
ATOM 708 C CA . GLY A 1 92 ? -10.294 3.248 0.727 1.00 98.19 92 GLY A CA 1
ATOM 709 C C . GLY A 1 92 ? -10.167 4.166 -0.491 1.00 98.19 92 GLY A C 1
ATOM 710 O O . GLY A 1 92 ? -10.903 5.142 -0.604 1.00 98.19 92 GLY A O 1
ATOM 711 N N . ALA A 1 93 ? -9.282 3.843 -1.437 1.00 98.12 93 ALA A N 1
ATOM 712 C CA . ALA A 1 93 ? -9.102 4.600 -2.674 1.00 98.12 93 ALA A CA 1
ATOM 713 C C . ALA A 1 93 ? -8.582 3.711 -3.809 1.00 98.12 93 ALA A C 1
ATOM 715 O O . ALA A 1 93 ? -7.993 2.659 -3.562 1.00 98.12 93 ALA A O 1
ATOM 716 N N . ASP A 1 94 ? -8.787 4.147 -5.054 1.00 98.31 94 ASP A N 1
ATOM 717 C CA . ASP A 1 94 ? -8.180 3.514 -6.225 1.00 98.31 94 ASP A CA 1
ATOM 718 C C . ASP A 1 94 ? -6.655 3.607 -6.172 1.00 98.31 94 ASP A C 1
ATOM 720 O O . ASP A 1 94 ? -6.107 4.658 -5.849 1.00 98.31 94 ASP A O 1
ATOM 724 N N . SER A 1 95 ? -5.986 2.503 -6.501 1.00 98.19 95 SER A N 1
ATOM 725 C CA . SER A 1 95 ? -4.532 2.398 -6.459 1.00 98.19 95 SER A CA 1
ATOM 726 C C . SER A 1 95 ? -3.865 3.360 -7.445 1.00 98.19 95 SER A C 1
ATOM 728 O O . SER A 1 95 ? -4.332 3.521 -8.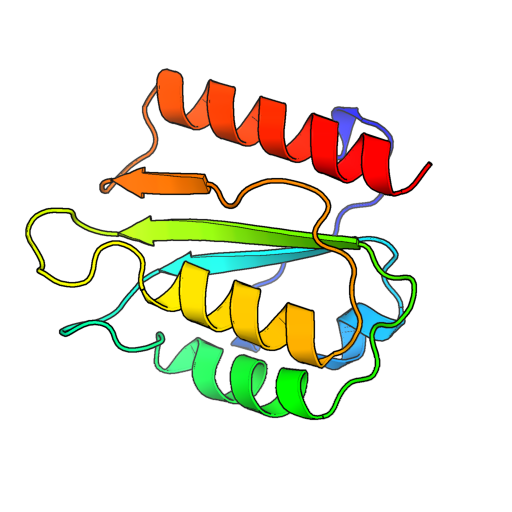576 1.00 98.19 95 SER A O 1
ATOM 730 N N . VAL A 1 96 ? -2.753 3.973 -7.034 1.00 98.25 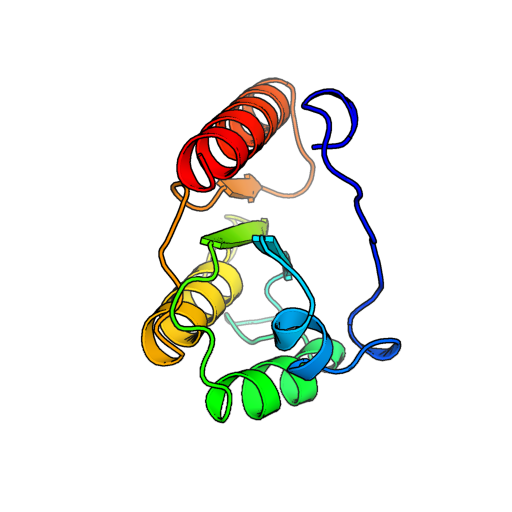96 VAL A N 1
ATOM 731 C CA . VAL A 1 96 ? -1.993 4.919 -7.869 1.00 98.25 96 VAL A CA 1
ATOM 732 C C . VAL A 1 96 ? -0.744 4.234 -8.414 1.00 98.25 96 VAL A C 1
ATOM 734 O O . VAL A 1 96 ? 0.080 3.726 -7.653 1.00 98.25 96 VAL A O 1
ATOM 737 N N . LYS A 1 97 ? -0.611 4.215 -9.742 1.00 98.25 97 LYS A N 1
ATOM 738 C CA . LY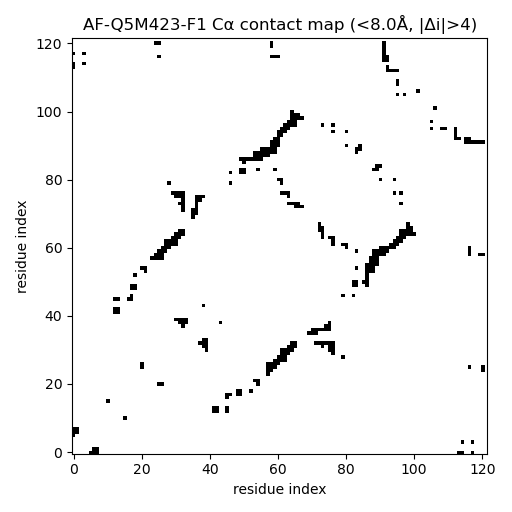S A 1 97 ? 0.511 3.608 -10.467 1.00 98.25 97 LYS A CA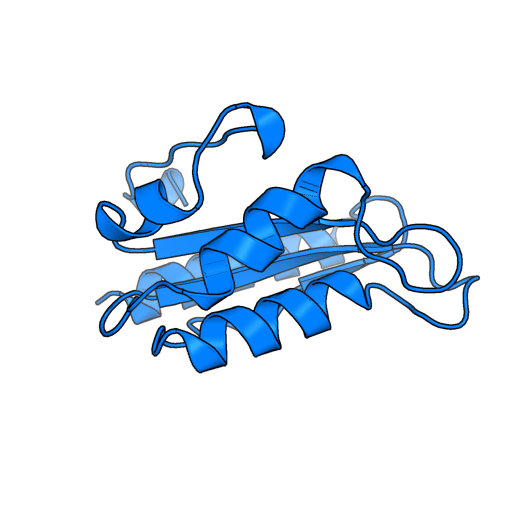 1
ATOM 739 C C . LYS A 1 97 ? 1.290 4.700 -11.191 1.00 98.25 97 LYS A C 1
ATOM 741 O O . LYS A 1 97 ? 0.728 5.360 -12.057 1.00 98.25 97 LYS A O 1
ATOM 746 N N . VAL A 1 98 ? 2.561 4.846 -10.844 1.00 97.50 98 VAL A N 1
ATOM 747 C CA . VAL A 1 98 ? 3.468 5.879 -11.358 1.00 97.50 98 VAL A CA 1
ATOM 748 C C . VAL A 1 98 ? 4.430 5.265 -12.374 1.00 97.50 98 VAL A C 1
ATOM 750 O O . VAL A 1 98 ? 4.970 4.185 -12.135 1.00 97.50 98 VAL A O 1
ATOM 753 N N . ASP A 1 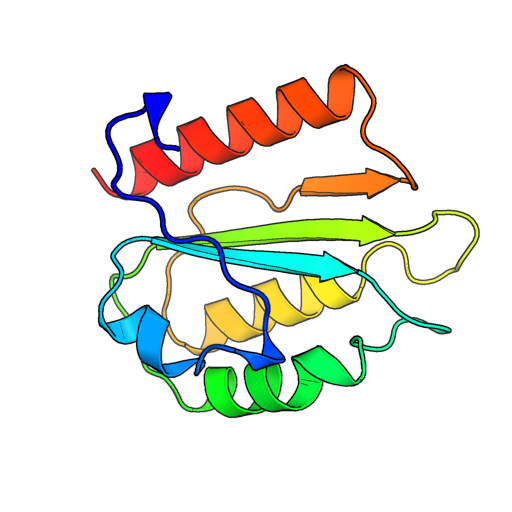99 ? 4.658 5.943 -13.499 1.00 96.81 99 ASP A N 1
ATOM 754 C CA . ASP A 1 99 ? 5.664 5.530 -14.485 1.00 96.81 99 ASP A CA 1
ATOM 755 C C . ASP A 1 99 ? 7.029 6.135 -14.131 1.00 96.81 99 ASP A C 1
ATOM 757 O O . ASP A 1 99 ? 7.213 7.350 -14.139 1.00 96.81 99 ASP A O 1
ATOM 761 N N . LEU A 1 100 ? 7.999 5.282 -13.804 1.00 94.06 100 LEU A N 1
ATOM 762 C CA . LEU A 1 100 ? 9.342 5.629 -13.344 1.00 94.06 100 LEU A CA 1
ATOM 763 C C . LEU A 1 100 ? 9.338 6.528 -12.095 1.00 94.06 100 LEU A C 1
ATOM 765 O O . LEU A 1 100 ? 9.349 6.044 -10.961 1.00 94.06 100 LEU A O 1
ATOM 769 N N . SER A 1 101 ? 9.370 7.841 -12.294 1.00 94.50 101 SER A N 1
ATOM 770 C CA . SER A 1 101 ? 9.446 8.851 -11.242 1.00 94.50 101 SER A CA 1
ATOM 771 C C . SER A 1 101 ? 8.215 9.737 -11.288 1.00 94.50 101 SER A C 1
ATOM 773 O O . SER A 1 101 ? 7.864 10.202 -12.365 1.00 94.50 101 SER A O 1
ATOM 775 N N . ALA A 1 102 ? 7.645 10.034 -10.120 1.00 95.94 102 ALA A N 1
ATOM 776 C CA . ALA A 1 102 ? 6.464 10.880 -10.011 1.00 95.94 102 ALA A CA 1
ATOM 777 C C . ALA A 1 102 ? 6.685 12.271 -10.630 1.00 95.94 102 ALA A C 1
ATOM 779 O O . ALA A 1 102 ? 7.637 12.974 -10.269 1.00 95.94 102 ALA A O 1
ATOM 780 N N . GLU A 1 103 ? 5.781 12.658 -11.525 1.00 96.75 103 GLU A N 1
ATOM 781 C CA . GLU A 1 103 ? 5.617 14.021 -12.028 1.00 96.75 103 GLU A CA 1
ATOM 782 C C . GLU A 1 103 ? 4.467 14.737 -11.293 1.00 96.75 103 GLU A C 1
ATOM 784 O O . GLU A 1 103 ? 3.826 14.175 -10.405 1.00 96.75 103 GLU A O 1
ATOM 789 N N . ASP A 1 104 ? 4.203 16.001 -11.639 1.00 97.62 104 ASP A N 1
ATOM 790 C CA . ASP A 1 104 ? 3.204 16.829 -10.945 1.00 97.62 104 ASP A CA 1
ATOM 791 C C . ASP A 1 104 ? 1.810 16.164 -10.907 1.00 97.62 104 ASP A C 1
ATOM 793 O O . ASP A 1 104 ? 1.148 16.180 -9.872 1.00 97.62 104 ASP A O 1
ATOM 797 N N . GLU A 1 105 ? 1.387 15.514 -11.999 1.00 97.19 105 GLU A N 1
ATOM 798 C CA . GLU A 1 105 ? 0.105 14.791 -12.060 1.00 97.19 105 GLU A CA 1
ATOM 799 C C . GLU A 1 105 ? 0.083 13.567 -11.128 1.00 97.19 105 GLU A C 1
ATOM 801 O O . GLU A 1 105 ? -0.932 13.289 -10.488 1.00 97.19 105 GLU A O 1
ATOM 806 N N . ASP A 1 106 ? 1.200 12.847 -10.998 1.00 97.75 106 ASP A N 1
ATOM 807 C CA . ASP A 1 106 ? 1.303 11.714 -10.074 1.00 97.75 106 ASP A CA 1
ATOM 808 C C . ASP A 1 106 ? 1.198 12.179 -8.622 1.00 97.75 106 ASP A C 1
ATOM 810 O O . ASP A 1 106 ? 0.545 11.526 -7.809 1.00 97.75 106 ASP A O 1
ATOM 814 N N . ILE A 1 107 ? 1.809 13.322 -8.298 1.00 97.75 107 ILE A N 1
ATOM 815 C CA . ILE A 1 107 ? 1.738 13.927 -6.964 1.00 97.75 107 ILE A CA 1
ATOM 816 C C . ILE A 1 107 ? 0.293 14.317 -6.642 1.00 97.75 107 ILE A C 1
ATOM 818 O O . ILE A 1 107 ? -0.208 13.925 -5.590 1.00 97.75 107 ILE A O 1
ATOM 822 N N . GLU A 1 108 ? -0.407 14.995 -7.558 1.00 98.25 108 GLU A N 1
ATOM 823 C CA . GLU A 1 108 ? -1.828 15.340 -7.383 1.00 98.25 108 GLU A CA 1
ATOM 824 C C . GLU A 1 108 ? -2.696 14.084 -7.169 1.00 98.25 108 GLU A C 1
ATOM 826 O O . GLU A 1 108 ? -3.579 14.058 -6.307 1.00 98.25 108 GLU A O 1
ATOM 831 N N . ASN A 1 109 ? -2.421 13.005 -7.909 1.00 98.25 109 ASN A N 1
ATOM 832 C CA . ASN A 1 109 ? -3.129 11.735 -7.755 1.00 98.25 109 ASN A CA 1
ATOM 833 C C . ASN A 1 109 ? -2.828 11.048 -6.411 1.00 98.25 109 ASN A C 1
ATOM 835 O O . ASN A 1 109 ? -3.740 10.490 -5.796 1.00 98.25 109 ASN A O 1
ATOM 839 N N . LEU A 1 110 ? -1.581 11.096 -5.931 1.00 98.44 110 LEU A N 1
ATOM 840 C CA . LEU A 1 110 ? -1.175 10.563 -4.624 1.00 98.44 110 LEU A CA 1
ATOM 841 C C . LEU A 1 110 ? -1.778 11.367 -3.462 1.00 98.44 110 LEU A C 1
ATOM 843 O O . LEU A 1 110 ? -2.195 10.782 -2.460 1.00 98.44 110 LEU A O 1
ATOM 847 N N . GLU A 1 111 ? -1.872 12.690 -3.596 1.00 98.31 111 GLU A N 1
ATOM 848 C CA . GLU A 1 111 ? -2.554 13.562 -2.633 1.00 98.31 111 GLU A CA 1
ATOM 849 C C . GLU A 1 111 ? -4.052 13.232 -2.571 1.00 98.31 111 GLU A C 1
ATOM 851 O O . GLU A 1 111 ? -4.580 12.957 -1.491 1.00 98.31 111 GLU A O 1
ATOM 856 N N . ALA A 1 112 ? -4.718 13.133 -3.727 1.00 98.44 112 ALA A N 1
ATOM 857 C CA . ALA A 1 112 ? -6.127 12.744 -3.806 1.00 98.44 112 ALA A CA 1
ATOM 858 C C . ALA A 1 112 ? -6.384 11.321 -3.275 1.00 98.44 112 ALA A C 1
ATOM 860 O O . ALA A 1 112 ? -7.434 11.045 -2.687 1.00 98.44 112 ALA A O 1
ATOM 861 N N . PHE A 1 113 ? -5.436 10.400 -3.469 1.00 98.56 113 PHE A N 1
ATOM 862 C CA . PHE A 1 113 ? -5.466 9.067 -2.868 1.00 98.56 113 PHE A CA 1
ATOM 863 C C . PHE A 1 113 ? -5.421 9.147 -1.338 1.00 98.56 113 PHE A C 1
ATOM 865 O O . PHE A 1 113 ? -6.263 8.544 -0.672 1.00 98.56 113 PHE A O 1
ATOM 872 N N . ALA A 1 114 ? -4.490 9.923 -0.776 1.00 98.31 114 ALA A N 1
ATOM 873 C CA . ALA A 1 114 ? -4.353 10.087 0.669 1.00 98.31 114 ALA A CA 1
ATOM 874 C C . ALA A 1 114 ? -5.607 10.713 1.307 1.00 98.31 114 ALA A C 1
ATOM 876 O O . ALA A 1 114 ? -6.051 10.257 2.362 1.00 98.31 114 ALA A O 1
ATOM 877 N N . GLU A 1 115 ? -6.208 11.715 0.658 1.00 98.19 115 GLU A N 1
ATOM 878 C CA . GLU A 1 115 ? -7.473 12.322 1.094 1.00 98.19 115 GLU A CA 1
ATOM 879 C C . GLU A 1 115 ? -8.605 11.290 1.150 1.00 98.19 115 GLU A C 1
ATOM 881 O O . GLU A 1 115 ? -9.250 11.138 2.187 1.00 98.19 115 GLU A O 1
ATOM 886 N N . LYS A 1 116 ? -8.797 10.506 0.082 1.00 98.31 116 LYS A N 1
ATOM 887 C CA . LYS A 1 116 ? -9.837 9.465 0.032 1.00 98.31 116 LYS A CA 1
ATOM 888 C C . LYS A 1 116 ? -9.632 8.362 1.071 1.00 98.31 116 LYS A C 1
ATOM 890 O O . LYS A 1 116 ? -10.591 7.949 1.717 1.00 98.31 116 LYS A O 1
ATOM 895 N N . ILE A 1 117 ? -8.393 7.900 1.259 1.00 97.88 117 ILE A N 1
ATOM 896 C CA . ILE A 1 117 ? -8.054 6.910 2.293 1.00 97.88 117 ILE A CA 1
ATOM 897 C C . ILE A 1 117 ? -8.397 7.456 3.686 1.00 97.88 117 ILE A C 1
ATOM 899 O O . ILE A 1 117 ? -9.006 6.756 4.493 1.00 97.88 117 ILE A O 1
ATOM 903 N N . SER A 1 118 ? -8.053 8.719 3.952 1.00 97.56 118 SER A N 1
ATOM 904 C CA . SER A 1 118 ? -8.387 9.399 5.205 1.00 97.56 118 SER A CA 1
ATOM 905 C C . SER A 1 118 ? -9.898 9.509 5.430 1.00 97.56 118 SER A C 1
ATOM 907 O O . SER A 1 118 ? -10.363 9.321 6.551 1.00 97.56 118 SER A O 1
ATOM 909 N N . GLU A 1 119 ? -10.672 9.827 4.391 1.00 97.31 119 GLU A N 1
ATOM 910 C CA . GLU A 1 119 ? -12.137 9.911 4.463 1.00 97.31 119 GLU A CA 1
ATOM 911 C C . GLU A 1 119 ? -12.795 8.548 4.705 1.00 97.31 119 GLU A C 1
ATOM 913 O O . GLU A 1 119 ? -13.811 8.477 5.392 1.00 97.31 119 GLU A O 1
ATOM 918 N N . ALA A 1 120 ? -12.219 7.467 4.174 1.00 96.31 120 ALA A N 1
ATOM 919 C CA . ALA A 1 120 ? -12.753 6.114 4.320 1.00 96.31 120 ALA A CA 1
ATOM 920 C C . ALA A 1 120 ? -12.651 5.561 5.752 1.00 96.31 120 ALA A C 1
ATOM 922 O O . ALA A 1 120 ? -13.385 4.634 6.091 1.00 96.31 120 ALA A O 1
ATOM 923 N N . LEU A 1 121 ? -11.768 6.118 6.588 1.00 89.81 121 LEU A N 1
ATOM 924 C CA . LEU A 1 121 ? -11.650 5.749 8.001 1.00 89.81 121 LEU A CA 1
ATOM 925 C C . LEU A 1 121 ? -12.773 6.351 8.880 1.00 89.81 121 LEU A C 1
ATOM 927 O O . LEU A 1 121 ? -12.993 5.877 9.995 1.00 89.81 121 LEU A O 1
ATOM 931 N N . ALA A 1 122 ? -13.455 7.402 8.405 1.00 63.38 122 ALA A N 1
ATOM 932 C CA . ALA A 1 122 ? -14.360 8.244 9.198 1.00 63.38 122 ALA A CA 1
ATOM 933 C C . ALA A 1 122 ? -15.776 7.679 9.432 1.00 63.38 122 ALA A C 1
ATOM 935 O O . ALA A 1 122 ? -16.321 6.963 8.561 1.00 63.38 122 ALA A O 1
#

Radius of gyration: 13.89 Å; Cα contacts (8 Å, |Δi|>4): 206; chains: 1; bounding box: 27×32×36 Å

Sequence (122 aa):
MEELGHTVDVDECTTVDAADFEDADICIVATYTYGDGELPDEIVDFYEDLADLDLSGKIFGVVGSGDTFYDYFCKSVDEFETQFTFTGATKGADSVKVDLSAEDEDIENLEAFAEKISEALA

Organism: Streptococcus thermophilus (strain ATCC BAA-250 / LMG 18311) (NCBI:txid264199)

pLDDT: mean 96.26, std 4.14, range [63.38, 98.75]

Nearest PDB structures (foldseek):
  5lji-assembly2_C  TM=9.922E-01  e=1.724E-14  Streptococcus pneumoniae
  6ft1-assembly1_A  TM=9.710E-01  e=1.744E-09  Bacillus cereus
  6gaq-assembly1_A  TM=9.554E-01  e=6.968E-09  Bacillus cereus ATCC 14579
  5yog-assembly1_A  TM=7.992E-01  e=3.337E-06  Nitratidesulfovibrio vulgaris str. Hildenborough
  1c7f-assembly1_A  TM=8.116E-01  e=8.582E-06  Nitratidesulfovibrio vulgaris

InterPro domains:
  IPR008254 Flavodoxin/nitric oxide synthase [PF00258] (4-108)
  IPR008254 Flavodoxin/nitric oxide synthase [PS50902] (1-118)
  IPR029039 Flavoprotein-like superfamily [G3DSA:3.40.50.360] (1-121)
  IPR029039 Flavoprotein-like superfamily [SSF52218] (2-121)
  IPR050619 Flavodoxin [PTHR42809] (5-90)

Solvent-accessible surface area (backbone atoms only — not comparable to full-atom values): 6903 Å² total; per-residue (Å²): 90,58,93,78,74,46,89,80,87,88,81,58,63,86,79,59,60,52,69,60,51,73,80,41,66,65,42,76,52,77,45,48,40,34,93,94,38,35,64,40,80,72,44,45,65,43,56,57,54,40,64,78,43,77,36,64,87,24,33,29,40,32,29,26,32,24,48,78,90,46,96,44,56,31,37,30,35,56,52,48,50,53,43,45,53,71,15,47,28,40,77,31,39,79,66,49,77,34,64,70,65,77,50,75,68,47,49,55,51,52,52,55,32,41,52,36,37,58,56,60,73,108

Foldseek 3Di:
DVVLPDDDDDDDQLVDALCVLVVDQEEEEEAEADDQRHGDPSCVNNLVRLQPAQNANHEYEYEYEYAPVHPHQRSVRVSVVVSCVNNNHHHQDHYQYHHPDDDPVSVVVVVVSVVSSSVSSD